Protein AF-A0A9E2URN2-F1 (afdb_monomer_lite)

Sequence (82 aa):
MSKSFKYRLRLTEKQKSLCNQIAGSCRYVWNRGLALKKQAWEERKERISQIQKQRQTRLIPTSSGYNLNQSALQKGWPGPTA

Radius of gyration: 18.33 Å; chains: 1; bounding box: 33×34×59 Å

Structure (mmCIF, N/CA/C/O backbone):
data_AF-A0A9E2URN2-F1
#
_entry.id   AF-A0A9E2URN2-F1
#
loop_
_atom_site.group_PDB
_atom_site.id
_atom_site.type_symbol
_atom_site.label_atom_id
_atom_site.label_alt_id
_atom_site.label_comp_id
_atom_site.label_asym_id
_atom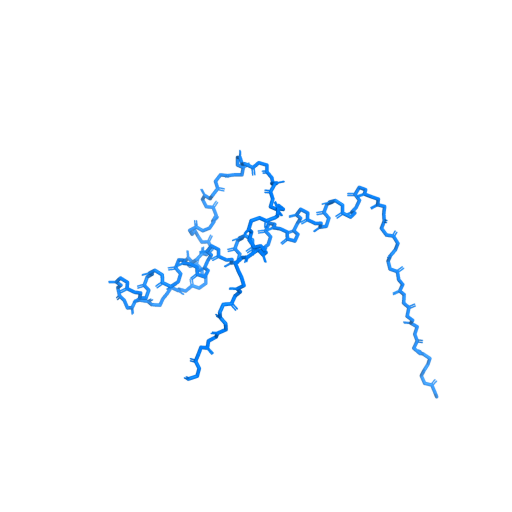_site.label_entity_id
_atom_site.label_seq_id
_atom_site.pdbx_PDB_ins_code
_atom_site.Cartn_x
_atom_site.Cartn_y
_atom_site.Cartn_z
_atom_site.occupancy
_atom_site.B_iso_or_equiv
_atom_site.auth_seq_id
_atom_site.auth_comp_id
_atom_site.auth_asym_id
_atom_site.auth_atom_id
_atom_site.pdbx_PDB_model_num
ATOM 1 N N . MET A 1 1 ? 11.579 -9.920 38.346 1.00 57.78 1 MET A N 1
ATOM 2 C CA . MET A 1 1 ? 10.490 -10.347 37.438 1.00 57.78 1 MET A CA 1
ATOM 3 C C . MET A 1 1 ? 10.001 -9.144 36.645 1.00 57.78 1 MET A C 1
ATOM 5 O O . MET A 1 1 ? 9.511 -8.203 37.258 1.00 57.78 1 MET A O 1
ATOM 9 N N . SER A 1 2 ? 10.157 -9.130 35.320 1.00 72.31 2 SER A N 1
ATOM 10 C CA . SER A 1 2 ? 9.605 -8.064 34.476 1.00 72.31 2 SER A CA 1
ATOM 11 C C . SER A 1 2 ? 8.119 -8.328 34.223 1.00 72.31 2 SER A C 1
ATOM 13 O O . SER A 1 2 ? 7.736 -9.363 33.683 1.00 72.31 2 SER A O 1
ATOM 15 N N . LYS A 1 3 ? 7.256 -7.401 34.647 1.00 79.25 3 LYS A N 1
ATOM 16 C CA . LYS A 1 3 ? 5.831 -7.442 34.301 1.00 79.25 3 LYS A CA 1
ATOM 17 C C . LYS A 1 3 ? 5.685 -6.976 32.852 1.00 79.25 3 LYS A C 1
ATOM 19 O O . LYS A 1 3 ? 6.061 -5.852 32.534 1.00 79.25 3 LYS A O 1
ATOM 24 N N . SER A 1 4 ? 5.164 -7.839 31.983 1.00 81.75 4 SER A N 1
ATOM 25 C CA . SER A 1 4 ? 4.780 -7.467 30.619 1.00 81.75 4 SER A CA 1
ATOM 26 C C . SER A 1 4 ? 3.294 -7.125 30.589 1.00 81.75 4 SER A C 1
ATOM 28 O O . SER A 1 4 ? 2.467 -7.893 31.083 1.00 81.75 4 SER A O 1
ATOM 30 N N . PHE A 1 5 ? 2.957 -5.970 30.019 1.00 85.56 5 PHE A N 1
ATOM 31 C CA . PHE A 1 5 ? 1.580 -5.519 29.849 1.00 85.56 5 PHE A CA 1
ATOM 32 C C . PHE A 1 5 ? 1.179 -5.633 28.379 1.00 85.56 5 PHE A C 1
ATOM 34 O O . PHE A 1 5 ? 1.881 -5.149 27.491 1.00 85.56 5 PHE A O 1
ATOM 41 N N . LYS A 1 6 ? 0.028 -6.265 28.118 1.00 87.06 6 LYS A N 1
ATOM 42 C CA . LYS A 1 6 ? -0.534 -6.407 26.771 1.00 87.06 6 LYS A CA 1
ATOM 43 C C . LYS A 1 6 ? -1.716 -5.462 26.600 1.00 87.06 6 LYS A C 1
ATOM 45 O O . LYS A 1 6 ? -2.770 -5.661 27.198 1.00 87.06 6 LYS A O 1
ATOM 50 N N . TYR A 1 7 ? -1.550 -4.464 25.741 1.00 88.62 7 TYR A N 1
ATOM 51 C CA . TYR A 1 7 ? -2.608 -3.518 25.401 1.00 88.62 7 TYR A CA 1
ATOM 52 C C . TYR A 1 7 ? -3.343 -3.955 24.133 1.00 88.62 7 TYR A C 1
ATOM 54 O O . TYR A 1 7 ? -2.746 -4.497 23.201 1.00 88.62 7 TYR A O 1
ATOM 62 N N . ARG A 1 8 ? -4.655 -3.702 24.090 1.00 90.19 8 ARG A N 1
ATOM 63 C CA . ARG A 1 8 ? -5.485 -3.906 22.899 1.00 90.19 8 ARG A CA 1
ATOM 64 C C . ARG A 1 8 ? -6.067 -2.574 22.458 1.00 90.19 8 ARG A C 1
ATOM 66 O O . ARG A 1 8 ? -6.797 -1.941 23.213 1.00 90.19 8 ARG A O 1
ATOM 73 N N . LEU A 1 9 ? -5.810 -2.201 21.209 1.00 88.38 9 LEU A N 1
ATOM 74 C CA . LEU A 1 9 ? -6.457 -1.049 20.595 1.00 88.38 9 LEU A CA 1
ATOM 75 C C . LEU A 1 9 ? -7.931 -1.377 20.324 1.00 88.38 9 LEU A C 1
ATOM 77 O O . LEU A 1 9 ? -8.255 -2.366 19.660 1.00 88.38 9 LEU A O 1
ATOM 81 N N . ARG A 1 10 ? -8.832 -0.557 20.866 1.00 93.88 10 ARG A N 1
ATOM 82 C CA . ARG A 1 10 ? -10.276 -0.625 20.620 1.00 93.88 10 ARG A CA 1
ATOM 83 C C . ARG A 1 10 ? -10.645 0.509 19.671 1.00 93.88 10 ARG A C 1
ATOM 85 O O . ARG A 1 10 ? -10.927 1.618 20.100 1.00 93.88 10 ARG A O 1
ATOM 92 N N . LEU A 1 11 ? -10.567 0.221 18.377 1.00 93.06 11 LEU A N 1
ATOM 93 C CA . LEU A 1 11 ? -10.889 1.188 17.331 1.00 93.06 11 LEU A CA 1
ATOM 94 C C . LEU A 1 11 ? -12.405 1.312 17.151 1.00 93.06 11 LEU A C 1
ATOM 96 O O . LEU A 1 11 ? -13.115 0.303 17.189 1.00 93.06 11 LEU A O 1
ATOM 100 N N . THR A 1 12 ? -12.878 2.528 16.883 1.00 96.81 12 THR A N 1
ATOM 101 C CA . THR A 1 12 ? -14.247 2.774 16.405 1.00 96.81 12 THR A CA 1
ATOM 102 C C . THR A 1 12 ? -14.412 2.285 14.964 1.00 96.81 12 THR A C 1
ATOM 104 O O . THR A 1 12 ? -13.429 2.129 14.237 1.00 96.81 12 THR A O 1
ATOM 107 N N . GLU A 1 13 ? -15.648 2.080 14.503 1.00 95.25 13 GLU A N 1
ATOM 108 C CA . GLU A 1 13 ? -15.900 1.649 13.116 1.00 95.25 13 GLU A CA 1
ATOM 109 C C . GLU A 1 13 ? -15.326 2.628 12.079 1.00 95.25 13 GLU A C 1
ATOM 111 O O . GLU A 1 13 ? -14.713 2.212 11.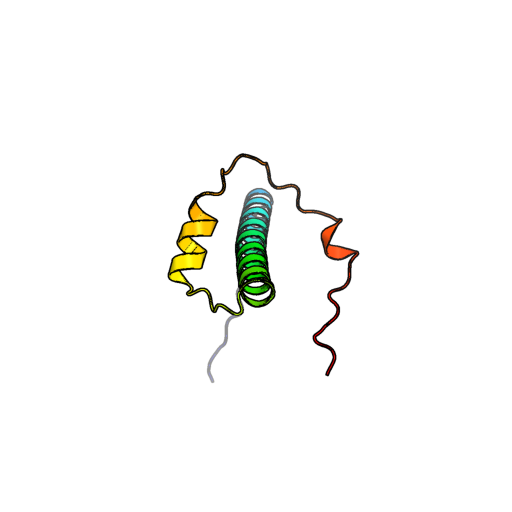094 1.00 95.25 13 GLU A O 1
ATOM 116 N N . LYS A 1 14 ? -15.406 3.939 12.344 1.00 94.81 14 LYS A N 1
ATOM 117 C CA . LYS A 1 14 ? -14.791 4.967 11.490 1.00 94.81 14 LYS A CA 1
ATOM 118 C C . LYS A 1 14 ? -13.268 4.813 11.415 1.00 94.81 14 LYS A C 1
ATOM 120 O O . LYS A 1 14 ? -12.695 4.905 10.332 1.00 94.81 14 LYS A O 1
ATOM 125 N N . GLN A 1 15 ? -12.612 4.553 12.546 1.00 94.25 15 GLN A N 1
ATOM 126 C CA . GLN A 1 15 ? -11.164 4.335 12.591 1.00 94.25 15 GLN A CA 1
ATOM 127 C C . GLN A 1 15 ? -10.762 3.043 11.875 1.00 94.25 15 GLN A C 1
ATOM 129 O O . GLN A 1 15 ? -9.790 3.051 11.126 1.00 94.25 15 GLN A O 1
ATOM 134 N N . LYS A 1 16 ? -11.525 1.955 12.036 1.00 94.94 16 LYS A N 1
ATOM 135 C CA . LYS A 1 16 ? -11.287 0.703 11.298 1.00 94.94 16 LYS A CA 1
ATOM 136 C C . LYS A 1 16 ? -11.384 0.918 9.790 1.00 94.94 16 LYS A C 1
ATOM 138 O O . LYS A 1 16 ? -10.505 0.470 9.060 1.00 94.94 16 LYS A O 1
ATOM 143 N N . SER A 1 17 ? -12.410 1.638 9.334 1.00 93.00 17 SER A N 1
ATOM 144 C CA . SER A 1 17 ? -12.571 1.991 7.920 1.00 93.00 17 SER A CA 1
ATOM 145 C C . SER A 1 17 ? -11.366 2.778 7.397 1.00 93.00 17 SER A C 1
ATOM 147 O O . SER A 1 17 ? -10.792 2.411 6.373 1.00 93.00 17 SER A O 1
ATOM 149 N N . LEU A 1 18 ? -10.902 3.782 8.149 1.00 93.12 18 LEU A N 1
ATOM 150 C CA . LEU A 1 18 ? -9.713 4.555 7.787 1.00 93.12 18 LEU A CA 1
ATOM 151 C C . LEU A 1 18 ? -8.448 3.681 7.733 1.00 93.12 18 LEU A C 1
ATOM 153 O O . LEU A 1 18 ? -7.696 3.752 6.764 1.00 93.12 18 LEU A O 1
ATOM 157 N N . CYS A 1 19 ? -8.226 2.818 8.729 1.00 91.31 19 CYS A N 1
ATOM 158 C CA . CYS A 1 19 ? -7.097 1.885 8.733 1.00 91.31 19 CYS A CA 1
ATOM 159 C C . CYS A 1 19 ? -7.128 0.945 7.521 1.00 91.31 19 CYS A C 1
ATOM 161 O O . CYS A 1 19 ? -6.091 0.721 6.898 1.00 91.31 19 CYS A O 1
ATOM 163 N N . ASN A 1 20 ? -8.304 0.430 7.160 1.00 90.19 20 ASN A N 1
ATOM 164 C CA . ASN A 1 20 ? -8.470 -0.450 6.005 1.00 90.19 20 ASN A CA 1
ATOM 165 C C . ASN A 1 20 ? -8.191 0.278 4.688 1.00 90.19 20 ASN A C 1
ATOM 167 O O . ASN A 1 20 ? -7.513 -0.274 3.822 1.00 90.19 20 ASN A O 1
ATOM 171 N N . GLN A 1 21 ? -8.661 1.521 4.550 1.00 88.12 21 GLN A N 1
ATOM 172 C CA . GLN A 1 21 ? -8.354 2.355 3.388 1.00 88.12 21 GLN A CA 1
ATOM 173 C C . GLN A 1 21 ? -6.847 2.573 3.269 1.00 88.12 21 GLN A C 1
ATOM 175 O O . GLN A 1 21 ? -6.276 2.247 2.234 1.00 88.12 21 GLN A O 1
ATOM 180 N N . ILE A 1 22 ? -6.187 3.008 4.349 1.00 90.62 22 ILE A N 1
ATOM 181 C CA . ILE A 1 22 ? -4.734 3.231 4.372 1.00 90.62 22 ILE A CA 1
ATOM 182 C C . ILE A 1 22 ? -3.975 1.946 4.018 1.00 90.62 22 ILE A C 1
ATOM 184 O O . ILE A 1 22 ? -3.082 1.969 3.171 1.00 90.62 22 ILE A O 1
ATOM 188 N N . ALA A 1 23 ? -4.338 0.811 4.620 1.00 89.88 23 ALA A N 1
ATOM 189 C CA . ALA A 1 23 ? -3.710 -0.474 4.326 1.00 89.88 23 ALA A CA 1
ATOM 190 C C . ALA A 1 23 ? -3.884 -0.871 2.848 1.00 89.88 23 ALA A C 1
ATOM 192 O O . ALA A 1 23 ? -2.928 -1.324 2.210 1.00 89.88 23 ALA A O 1
ATOM 193 N N . GLY A 1 24 ? -5.076 -0.648 2.286 1.00 87.06 24 GLY A N 1
ATOM 194 C CA . GLY A 1 24 ? -5.365 -0.839 0.866 1.00 87.06 24 GLY A CA 1
ATOM 195 C C . GLY A 1 24 ? -4.501 0.049 -0.031 1.00 87.06 24 GLY A C 1
ATOM 196 O O . GLY A 1 24 ? -3.885 -0.449 -0.976 1.00 87.06 24 GLY A O 1
ATOM 197 N N . SER A 1 25 ? -4.379 1.335 0.300 1.00 84.94 25 SER A N 1
ATOM 198 C CA . SER A 1 25 ? -3.526 2.297 -0.407 1.00 84.94 25 SER A CA 1
ATOM 199 C C . SER A 1 25 ? -2.064 1.868 -0.415 1.00 84.94 25 SER A C 1
ATOM 201 O O . SER A 1 25 ? -1.437 1.818 -1.475 1.00 84.94 25 SER A O 1
ATOM 203 N N . CYS A 1 26 ? -1.529 1.497 0.750 1.00 86.44 26 CYS A N 1
ATOM 204 C CA . CYS A 1 26 ? -0.154 1.026 0.887 1.00 86.44 26 CYS A CA 1
ATOM 205 C C . CYS A 1 26 ? 0.092 -0.232 0.044 1.00 86.44 26 CYS A C 1
ATOM 207 O O . CYS A 1 26 ? 1.081 -0.303 -0.690 1.00 86.44 26 CYS A O 1
ATOM 209 N N . ARG A 1 27 ? -0.829 -1.205 0.095 1.00 86.94 27 ARG A N 1
ATOM 210 C CA . ARG A 1 27 ? -0.736 -2.442 -0.695 1.00 86.94 27 ARG A CA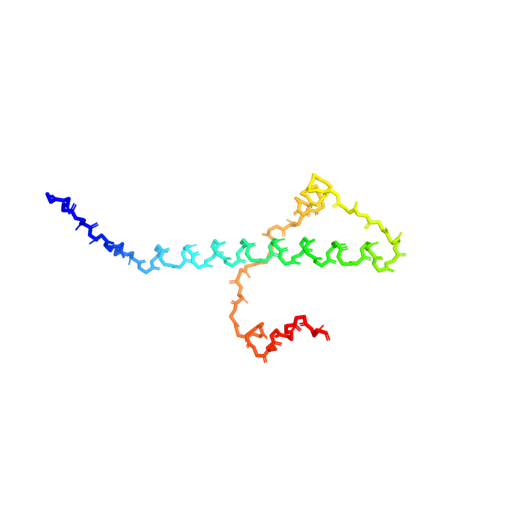 1
ATOM 211 C C . ARG A 1 27 ? -0.754 -2.159 -2.195 1.00 86.94 27 ARG A C 1
ATOM 213 O O . ARG A 1 27 ? 0.038 -2.743 -2.933 1.00 86.94 27 ARG A O 1
ATOM 220 N N . TYR A 1 28 ? -1.623 -1.256 -2.643 1.00 85.00 28 TYR A N 1
ATOM 221 C CA . TYR A 1 28 ? -1.710 -0.856 -4.044 1.00 85.00 28 TYR A CA 1
ATOM 222 C C . TYR A 1 28 ? -0.398 -0.235 -4.544 1.00 85.00 28 TYR A C 1
ATOM 224 O O . TYR A 1 28 ? 0.172 -0.704 -5.531 1.00 85.00 28 TYR A O 1
ATOM 232 N N . VAL A 1 29 ? 0.122 0.764 -3.823 1.00 84.75 29 VAL A N 1
ATOM 233 C CA . VAL A 1 29 ? 1.391 1.444 -4.142 1.00 84.75 29 VAL A CA 1
ATOM 234 C C . VAL A 1 29 ? 2.549 0.447 -4.201 1.00 84.75 29 VAL A C 1
ATOM 236 O O . VAL A 1 29 ? 3.358 0.468 -5.134 1.00 84.75 29 VAL A O 1
ATOM 239 N N . TRP A 1 30 ? 2.612 -0.469 -3.232 1.00 84.44 30 TRP A N 1
ATOM 240 C CA . TRP A 1 30 ? 3.637 -1.504 -3.189 1.00 84.44 30 TRP A CA 1
ATOM 241 C C . TRP A 1 30 ? 3.583 -2.422 -4.414 1.00 84.44 30 TRP A C 1
ATOM 243 O O . TRP A 1 30 ? 4.587 -2.563 -5.121 1.00 84.44 30 TRP A O 1
ATOM 253 N N . ASN A 1 31 ? 2.406 -2.989 -4.694 1.00 88.50 31 ASN A N 1
ATOM 254 C CA . ASN A 1 31 ? 2.192 -3.903 -5.812 1.00 88.50 31 ASN A CA 1
ATOM 255 C C . ASN A 1 31 ? 2.474 -3.232 -7.155 1.00 88.50 31 ASN A C 1
ATOM 257 O O . ASN A 1 31 ? 3.113 -3.834 -8.017 1.00 88.50 31 ASN A O 1
ATOM 261 N N . ARG A 1 32 ? 2.066 -1.971 -7.328 1.00 85.00 32 ARG A N 1
ATOM 262 C CA . ARG A 1 32 ? 2.343 -1.225 -8.557 1.00 85.00 32 ARG A CA 1
ATOM 263 C C . ARG A 1 32 ? 3.841 -1.053 -8.775 1.00 85.00 32 ARG A C 1
ATOM 265 O O . ARG A 1 32 ? 4.341 -1.306 -9.866 1.00 85.00 32 ARG A O 1
ATOM 272 N N . GLY A 1 33 ? 4.571 -0.696 -7.725 1.00 86.00 33 GLY A N 1
ATOM 273 C CA . GLY A 1 33 ? 6.020 -0.587 -7.799 1.00 86.00 33 GLY A CA 1
ATOM 274 C C . GLY A 1 33 ? 6.733 -1.916 -8.067 1.00 86.00 33 GLY A C 1
ATOM 275 O O . GLY A 1 33 ? 7.777 -1.918 -8.714 1.00 86.00 33 GLY A O 1
ATOM 276 N N . LEU A 1 34 ? 6.200 -3.040 -7.577 1.00 88.75 34 LEU A N 1
ATOM 277 C CA . LEU A 1 34 ? 6.710 -4.368 -7.934 1.00 88.75 34 LEU A CA 1
ATOM 278 C C . LEU A 1 34 ? 6.449 -4.697 -9.407 1.00 88.75 34 LEU A C 1
ATOM 280 O O . LEU A 1 34 ? 7.356 -5.181 -10.079 1.00 88.75 34 LEU A O 1
ATOM 284 N N . ALA A 1 35 ? 5.253 -4.391 -9.914 1.00 88.88 35 ALA A N 1
ATOM 285 C CA . ALA A 1 35 ? 4.907 -4.597 -11.317 1.00 88.88 35 ALA A CA 1
ATOM 286 C C . ALA A 1 35 ? 5.830 -3.798 -12.251 1.00 88.88 35 ALA A C 1
ATOM 288 O O . ALA A 1 35 ? 6.375 -4.366 -13.188 1.00 88.88 35 ALA A O 1
ATOM 289 N N . LEU A 1 36 ? 6.094 -2.523 -11.938 1.00 87.00 36 LEU A N 1
ATOM 290 C CA . LEU A 1 36 ? 7.033 -1.685 -12.697 1.00 87.00 36 LEU A CA 1
ATOM 291 C C . LEU A 1 36 ? 8.449 -2.271 -12.720 1.00 87.00 36 LEU A C 1
ATOM 293 O O . LEU A 1 36 ? 9.100 -2.300 -13.760 1.00 87.00 36 LEU A O 1
ATOM 297 N N . LYS A 1 37 ? 8.926 -2.775 -11.575 1.00 86.12 37 LYS A N 1
ATOM 298 C CA . LYS A 1 37 ? 10.242 -3.420 -11.490 1.00 86.12 37 LYS A CA 1
ATOM 299 C C . LYS A 1 37 ? 10.302 -4.688 -12.340 1.00 86.12 37 LYS A C 1
ATOM 301 O O . LYS A 1 37 ? 11.302 -4.912 -13.015 1.00 86.12 37 LYS A O 1
ATOM 306 N N . LYS A 1 38 ? 9.252 -5.510 -12.286 1.00 90.75 38 LYS A N 1
ATOM 307 C CA . LYS A 1 38 ? 9.148 -6.724 -13.097 1.00 90.75 38 LYS A CA 1
ATOM 308 C C . LYS A 1 38 ? 9.180 -6.373 -14.586 1.00 90.75 38 LYS A C 1
ATOM 310 O O . LYS A 1 38 ? 10.015 -6.908 -15.303 1.00 90.75 38 LYS A O 1
ATOM 315 N N . GLN A 1 39 ? 8.362 -5.410 -15.001 1.00 89.44 39 GLN A N 1
ATOM 316 C CA . GLN A 1 39 ? 8.269 -4.961 -16.387 1.00 89.44 39 GLN A CA 1
ATOM 317 C C . GLN A 1 39 ? 9.613 -4.451 -16.932 1.00 89.44 39 GLN A C 1
ATOM 319 O O . GLN A 1 39 ? 10.061 -4.910 -17.976 1.00 89.44 39 GLN A O 1
ATOM 324 N N . ALA A 1 40 ? 10.313 -3.568 -16.212 1.00 88.94 40 ALA A N 1
ATOM 325 C CA . ALA A 1 40 ? 11.609 -3.063 -16.680 1.00 88.94 40 ALA A CA 1
ATOM 326 C C . ALA A 1 40 ? 12.693 -4.145 -16.761 1.00 88.94 40 ALA A C 1
ATOM 328 O O . ALA A 1 40 ? 13.566 -4.090 -17.629 1.00 88.94 40 ALA A O 1
ATOM 329 N N . TRP A 1 41 ? 12.635 -5.148 -15.884 1.00 89.69 41 TRP A N 1
ATOM 330 C CA . TRP A 1 41 ? 13.539 -6.286 -15.976 1.00 89.69 41 TRP A CA 1
ATOM 331 C C . TRP A 1 41 ? 13.217 -7.185 -17.175 1.00 89.69 41 TRP A C 1
ATOM 333 O O . TRP A 1 41 ? 14.129 -7.655 -17.850 1.00 89.69 41 TRP A O 1
ATOM 343 N N . GLU A 1 42 ? 11.938 -7.431 -17.448 1.00 93.06 42 GLU A N 1
ATOM 344 C CA . GLU A 1 42 ? 11.502 -8.264 -18.573 1.00 93.06 42 GLU A CA 1
ATOM 345 C C . GLU A 1 42 ? 11.792 -7.601 -19.923 1.00 93.06 42 GLU A C 1
ATOM 347 O O . GLU A 1 42 ? 12.332 -8.258 -20.808 1.00 93.06 42 GLU A O 1
ATOM 352 N N . GLU A 1 43 ? 11.520 -6.303 -20.058 1.00 92.75 43 GLU A N 1
ATOM 353 C CA . GLU A 1 43 ? 11.684 -5.571 -21.319 1.00 92.75 43 GLU A CA 1
ATOM 354 C C . GLU A 1 43 ? 13.130 -5.137 -21.586 1.00 92.75 43 GLU A C 1
ATOM 356 O O . GLU A 1 43 ? 13.586 -5.175 -22.725 1.00 92.75 43 GLU A O 1
ATOM 361 N N . ARG A 1 44 ? 13.850 -4.681 -20.553 1.00 89.75 44 ARG A N 1
ATOM 362 C CA . ARG A 1 44 ? 15.130 -3.965 -20.719 1.00 89.75 44 ARG A CA 1
ATOM 363 C C . ARG A 1 44 ? 16.283 -4.573 -19.929 1.00 89.75 44 ARG A C 1
ATOM 365 O O . ARG A 1 44 ? 17.407 -4.098 -20.036 1.00 89.75 44 ARG A O 1
ATOM 372 N N . LYS A 1 45 ? 16.020 -5.597 -19.104 1.00 91.12 45 LYS A N 1
ATOM 373 C CA . LYS A 1 45 ? 16.973 -6.142 -1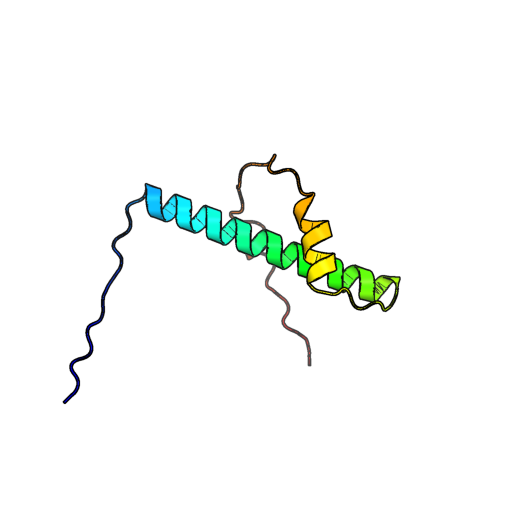8.112 1.00 91.12 45 LYS A CA 1
ATOM 374 C C . LYS A 1 45 ? 17.536 -5.065 -17.176 1.00 91.12 45 LYS A C 1
ATOM 376 O O . LYS A 1 45 ? 18.628 -5.199 -16.629 1.00 91.12 45 LYS A O 1
ATOM 381 N N . GLU A 1 46 ? 16.758 -4.012 -16.939 1.00 87.00 46 GLU A N 1
ATOM 382 C CA . GLU A 1 46 ? 17.165 -2.883 -16.109 1.00 87.00 46 GLU A CA 1
ATOM 383 C C . GLU A 1 46 ? 16.716 -3.057 -14.657 1.00 87.00 46 GLU A C 1
ATOM 385 O O . GLU A 1 46 ? 15.637 -3.573 -14.350 1.00 87.00 46 GLU A O 1
ATOM 390 N N . ARG A 1 47 ? 17.545 -2.571 -13.729 1.00 80.81 47 ARG A N 1
ATOM 391 C CA . ARG A 1 47 ? 17.184 -2.470 -12.312 1.00 80.81 47 ARG A CA 1
ATOM 392 C C . ARG A 1 47 ? 16.708 -1.053 -12.012 1.00 80.81 47 ARG A C 1
ATOM 394 O O . ARG A 1 47 ? 17.504 -0.122 -11.988 1.00 80.81 47 ARG A O 1
ATOM 401 N N . ILE A 1 48 ? 15.420 -0.902 -11.710 1.00 81.38 48 ILE A N 1
ATOM 402 C CA . ILE A 1 48 ? 14.866 0.380 -11.256 1.00 81.38 48 ILE A CA 1
ATOM 403 C C . ILE A 1 48 ? 15.263 0.627 -9.793 1.00 81.38 48 ILE A C 1
ATOM 405 O O . ILE A 1 48 ? 15.020 -0.212 -8.919 1.00 81.38 48 ILE A O 1
ATOM 409 N N . SER A 1 49 ? 15.830 1.803 -9.513 1.00 76.62 49 SER A N 1
ATOM 410 C CA . SER A 1 49 ? 16.113 2.256 -8.145 1.00 76.62 49 SER A CA 1
ATOM 411 C C . SER A 1 49 ? 14.836 2.690 -7.408 1.00 76.62 49 SER A C 1
ATOM 413 O O . SER A 1 49 ? 13.846 3.109 -8.010 1.00 76.62 49 SER A O 1
ATOM 415 N N . GLN A 1 50 ? 14.844 2.653 -6.072 1.00 70.75 50 GLN A N 1
ATOM 416 C CA . GLN A 1 50 ? 13.671 3.047 -5.274 1.00 70.75 50 GLN A CA 1
ATOM 417 C C . GLN A 1 50 ? 13.239 4.503 -5.523 1.00 70.75 50 GLN A C 1
ATOM 419 O O . GLN A 1 50 ? 12.046 4.801 -5.517 1.00 70.75 50 GLN A O 1
ATOM 424 N N . ILE A 1 51 ? 14.189 5.397 -5.807 1.00 67.81 51 ILE A N 1
ATOM 425 C CA . ILE A 1 51 ? 13.924 6.814 -6.095 1.00 67.81 51 ILE A CA 1
ATOM 426 C C . ILE A 1 51 ? 13.174 6.964 -7.427 1.00 67.81 51 ILE A C 1
ATOM 428 O O . ILE A 1 51 ? 12.195 7.706 -7.512 1.00 67.81 51 ILE A O 1
ATOM 432 N N . GLN A 1 52 ? 13.575 6.217 -8.461 1.00 67.69 52 GLN A N 1
ATOM 433 C CA . GLN A 1 52 ? 12.880 6.202 -9.754 1.00 67.69 52 GLN A CA 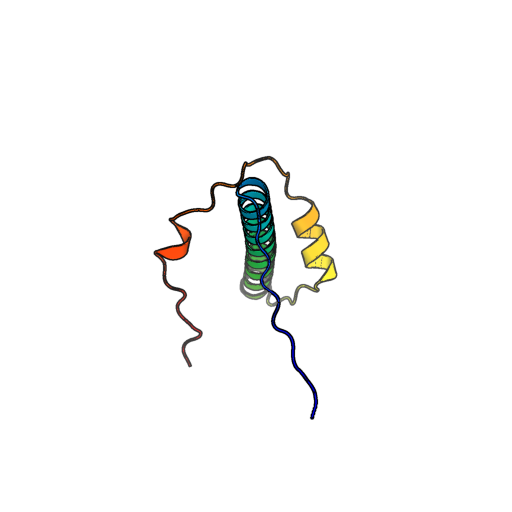1
ATOM 434 C C . GLN A 1 52 ? 11.462 5.629 -9.624 1.00 67.69 52 GLN A C 1
ATOM 436 O O . GLN A 1 52 ? 10.510 6.213 -10.144 1.00 67.69 52 GLN A O 1
ATOM 441 N N . LYS A 1 53 ? 11.300 4.551 -8.847 1.00 65.88 53 LYS A N 1
ATOM 442 C CA . LYS A 1 53 ? 9.989 3.965 -8.528 1.00 65.88 53 LYS A CA 1
ATOM 443 C C . LYS A 1 53 ? 9.065 4.978 -7.844 1.00 65.88 53 LYS A C 1
ATOM 445 O O . LYS A 1 53 ? 7.900 5.103 -8.221 1.00 65.88 53 LYS A O 1
ATOM 450 N N . GLN A 1 54 ? 9.569 5.733 -6.868 1.00 69.31 54 GLN A N 1
ATOM 451 C CA . GLN A 1 54 ? 8.780 6.753 -6.170 1.00 69.31 54 GLN A CA 1
ATOM 452 C C . GLN A 1 54 ? 8.337 7.888 -7.101 1.00 69.31 54 GLN A C 1
ATOM 454 O O . GLN A 1 54 ? 7.194 8.327 -7.004 1.00 69.31 54 GLN A O 1
ATOM 459 N N . ARG A 1 55 ? 9.195 8.331 -8.032 1.00 70.50 55 ARG A N 1
ATOM 460 C CA . ARG A 1 55 ? 8.840 9.358 -9.029 1.00 70.50 55 ARG A CA 1
ATOM 461 C C . ARG A 1 55 ? 7.705 8.899 -9.947 1.00 70.50 55 ARG A C 1
ATOM 463 O O . ARG A 1 55 ? 6.760 9.650 -10.148 1.00 70.50 55 ARG A O 1
ATOM 470 N N . GLN A 1 56 ? 7.753 7.654 -10.423 1.00 68.56 56 GLN A N 1
ATOM 471 C CA . GLN A 1 56 ? 6.702 7.081 -11.277 1.00 68.56 56 GLN A CA 1
ATOM 472 C C . GLN A 1 56 ? 5.384 6.857 -10.525 1.00 68.56 56 GLN A C 1
ATOM 474 O O . GLN A 1 56 ? 4.309 7.041 -11.085 1.00 68.56 56 GLN A O 1
ATOM 479 N N . THR A 1 57 ? 5.452 6.500 -9.240 1.00 65.06 57 THR A N 1
ATOM 480 C CA . THR A 1 57 ? 4.250 6.243 -8.428 1.00 65.06 57 THR A CA 1
ATOM 481 C C . THR A 1 57 ? 3.589 7.539 -7.930 1.00 65.06 57 THR A C 1
ATOM 483 O O . THR A 1 57 ? 2.402 7.536 -7.620 1.00 65.06 57 THR A O 1
ATOM 486 N N . ARG A 1 58 ? 4.326 8.662 -7.889 1.00 64.12 58 ARG A N 1
ATOM 487 C CA . ARG A 1 58 ? 3.831 9.987 -7.463 1.00 64.12 58 ARG A CA 1
ATOM 488 C C . ARG A 1 58 ? 2.873 10.634 -8.474 1.00 64.12 58 ARG A C 1
ATOM 490 O O . ARG A 1 58 ? 2.113 11.514 -8.098 1.00 64.12 58 ARG A O 1
ATOM 497 N N . LEU A 1 59 ? 2.897 10.195 -9.733 1.00 60.97 59 LEU A N 1
ATOM 498 C CA . LEU A 1 59 ? 2.065 10.744 -10.811 1.00 60.97 59 LEU A CA 1
ATOM 499 C C . LEU A 1 59 ? 0.673 10.099 -10.907 1.00 60.97 59 LEU A C 1
ATOM 501 O O . LEU A 1 59 ? -0.077 10.418 -11.822 1.00 60.97 59 LEU A O 1
ATOM 505 N N . ILE A 1 60 ? 0.324 9.174 -10.008 1.00 60.91 60 ILE A N 1
ATOM 506 C CA . ILE A 1 60 ? -0.968 8.484 -10.052 1.00 60.91 60 ILE A CA 1
ATOM 507 C C . ILE A 1 60 ? -2.047 9.442 -9.520 1.00 60.91 60 ILE A C 1
ATOM 509 O O . ILE A 1 60 ? -2.009 9.766 -8.330 1.00 60.91 60 ILE A O 1
ATOM 513 N N . PRO A 1 61 ? -3.010 9.894 -10.351 1.00 54.03 61 PRO A N 1
ATOM 514 C CA . PRO A 1 61 ? -4.101 10.725 -9.869 1.00 54.03 61 PRO A CA 1
ATOM 515 C C . PRO A 1 61 ? -4.931 9.927 -8.860 1.00 54.03 61 PRO A C 1
ATOM 517 O O . PRO A 1 61 ? -5.338 8.792 -9.109 1.00 54.03 61 PRO A O 1
ATOM 520 N N . THR A 1 62 ? -5.183 10.532 -7.704 1.00 54.84 62 THR A N 1
ATOM 521 C CA . THR A 1 62 ? -6.026 10.025 -6.612 1.00 54.84 62 THR A CA 1
ATOM 522 C C . THR A 1 62 ? -7.516 10.051 -6.985 1.00 54.84 62 THR A C 1
ATOM 524 O O . THR A 1 62 ? -8.337 10.530 -6.211 1.00 54.84 62 THR A O 1
ATOM 527 N N . SER A 1 63 ? -7.888 9.615 -8.193 1.00 48.84 63 SER A N 1
ATOM 528 C CA . SER A 1 63 ? -9.235 9.814 -8.749 1.00 48.84 63 SER A CA 1
ATOM 529 C C . SER A 1 63 ? -10.173 8.608 -8.666 1.00 48.84 63 SER A C 1
ATOM 531 O O . SER A 1 63 ? -11.312 8.723 -9.100 1.00 48.84 63 SER A O 1
ATOM 533 N N . SER A 1 64 ? -9.783 7.472 -8.084 1.00 45.78 64 SER A N 1
ATOM 534 C CA . SER A 1 64 ? -10.710 6.341 -7.940 1.00 45.78 64 SER A CA 1
ATOM 535 C C . SER A 1 64 ? -10.808 5.885 -6.496 1.00 45.78 64 SER A C 1
ATOM 537 O O . SER A 1 64 ? -9.858 5.339 -5.935 1.00 45.78 64 SER A O 1
ATOM 539 N N . GLY A 1 65 ? -11.990 6.106 -5.919 1.00 43.53 65 GLY A N 1
ATOM 540 C CA . GLY A 1 65 ? -12.391 5.618 -4.610 1.00 43.53 65 GLY A CA 1
ATOM 541 C C . GLY A 1 65 ? -12.045 4.142 -4.427 1.00 43.53 65 GLY A C 1
ATOM 542 O O . GLY A 1 65 ? -12.273 3.298 -5.295 1.00 43.53 65 GLY A O 1
ATOM 543 N N . TYR A 1 66 ? -11.450 3.855 -3.278 1.00 45.62 66 TYR A N 1
ATOM 544 C CA . TYR A 1 66 ? -11.039 2.527 -2.865 1.00 45.62 66 TYR A CA 1
ATOM 545 C C . TYR A 1 66 ? -12.252 1.606 -2.727 1.00 45.62 66 TYR A C 1
ATOM 547 O O . TYR A 1 66 ? -12.965 1.654 -1.730 1.00 45.62 66 TYR A O 1
ATOM 555 N N . ASN A 1 67 ? -12.434 0.710 -3.696 1.00 44.56 67 ASN A N 1
ATOM 556 C CA . ASN A 1 67 ? -13.220 -0.505 -3.521 1.00 44.56 67 ASN A CA 1
ATOM 557 C C . ASN A 1 67 ? -12.355 -1.715 -3.902 1.00 44.56 67 ASN A C 1
ATOM 559 O O . ASN A 1 67 ? -12.511 -2.342 -4.944 1.00 44.56 67 ASN A O 1
ATOM 563 N N . LEU A 1 68 ? -11.354 -1.991 -3.062 1.00 46.12 68 LEU A N 1
ATOM 564 C CA . LEU A 1 68 ? -10.549 -3.210 -3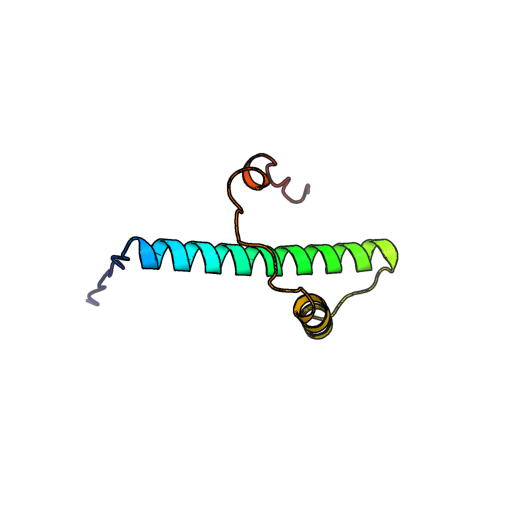.122 1.00 46.12 68 LEU A CA 1
ATOM 565 C C . LEU A 1 68 ? -11.120 -4.217 -2.131 1.00 46.12 68 LEU A C 1
ATOM 567 O O . LEU A 1 68 ? -10.506 -4.511 -1.111 1.00 46.12 68 LEU A O 1
ATOM 571 N N . ASN A 1 69 ? -12.299 -4.748 -2.430 1.00 45.03 69 ASN A N 1
ATOM 572 C CA . ASN A 1 69 ? -12.750 -5.978 -1.807 1.00 45.03 69 ASN A CA 1
ATOM 573 C C . ASN A 1 69 ? -13.175 -6.961 -2.900 1.00 45.03 69 ASN A C 1
ATOM 575 O O . ASN A 1 69 ? -13.960 -6.633 -3.781 1.00 45.03 69 ASN A O 1
ATOM 579 N N . GLN A 1 70 ? -12.639 -8.177 -2.771 1.00 43.88 70 GLN A N 1
ATOM 580 C CA . GLN A 1 70 ? -13.057 -9.455 -3.364 1.00 43.88 70 GLN A CA 1
ATOM 581 C C . GLN A 1 70 ? -12.265 -10.020 -4.562 1.00 43.88 70 GLN A C 1
ATOM 583 O O . GLN A 1 70 ? -11.895 -11.190 -4.489 1.00 43.88 70 GLN A O 1
ATOM 588 N N . SER A 1 71 ? -11.879 -9.273 -5.603 1.00 40.22 71 SER A N 1
ATOM 589 C CA . SER A 1 71 ? -11.268 -9.934 -6.787 1.00 40.22 71 SER A CA 1
ATOM 590 C C . SER A 1 71 ? -9.800 -10.370 -6.615 1.00 40.22 71 SER A C 1
ATOM 592 O O . SER A 1 71 ? -9.379 -11.381 -7.176 1.00 40.22 71 SER A O 1
ATOM 594 N N . ALA A 1 72 ? -9.010 -9.660 -5.800 1.00 43.41 72 ALA A N 1
ATOM 595 C CA . ALA A 1 72 ? -7.584 -9.958 -5.601 1.00 43.41 72 ALA A CA 1
ATOM 596 C C . ALA A 1 72 ? -7.302 -11.074 -4.571 1.00 43.41 72 ALA A C 1
ATOM 598 O O . ALA A 1 72 ? -6.151 -11.469 -4.406 1.00 43.41 72 ALA A O 1
ATOM 599 N N . LEU A 1 73 ? -8.331 -11.566 -3.871 1.00 42.16 73 LEU A N 1
ATOM 600 C CA . LEU A 1 73 ? -8.223 -12.676 -2.913 1.00 42.16 73 LEU A CA 1
ATOM 601 C C . LEU A 1 73 ? -8.567 -14.040 -3.536 1.00 42.16 73 LEU A C 1
ATOM 603 O O . LEU A 1 73 ? -8.169 -15.056 -2.981 1.00 42.16 73 LEU A O 1
ATOM 607 N N . GLN A 1 74 ? -9.251 -14.081 -4.688 1.00 39.56 74 GLN A N 1
ATOM 608 C CA . GLN A 1 74 ? -9.603 -15.339 -5.367 1.00 39.56 74 GLN A CA 1
ATOM 609 C C . GLN A 1 74 ? -8.471 -15.918 -6.223 1.00 39.56 74 GLN A C 1
ATOM 611 O O . GLN A 1 74 ? -8.424 -17.124 -6.447 1.00 39.56 74 GLN A O 1
ATOM 616 N N . LYS A 1 75 ? -7.530 -15.091 -6.686 1.00 40.34 75 LYS A N 1
ATOM 617 C CA . LYS A 1 75 ? -6.347 -15.579 -7.403 1.00 40.34 75 LYS A CA 1
ATOM 618 C C . LYS A 1 75 ? -5.219 -15.767 -6.399 1.00 40.34 75 LYS A C 1
ATOM 620 O O . LYS A 1 75 ? -4.479 -14.828 -6.111 1.00 40.34 75 LYS A O 1
ATOM 625 N N . GLY A 1 76 ? -5.154 -16.970 -5.827 1.00 35.59 76 GLY A N 1
ATOM 626 C CA . GLY A 1 76 ? -4.071 -17.400 -4.948 1.00 35.59 76 GLY A CA 1
ATOM 627 C C . GLY A 1 76 ? -2.715 -17.010 -5.531 1.00 35.59 76 GLY A C 1
ATOM 628 O O . GLY A 1 76 ? -2.460 -17.205 -6.716 1.00 35.59 76 GLY A O 1
ATOM 629 N N . TRP A 1 77 ? -1.875 -16.399 -4.699 1.00 38.53 77 TRP A N 1
ATOM 630 C CA . TRP A 1 77 ? -0.495 -16.082 -5.038 1.00 38.53 77 TRP A CA 1
ATOM 631 C C . TRP A 1 77 ? 0.242 -17.397 -5.329 1.00 38.53 77 TRP A C 1
ATOM 633 O O . TRP A 1 77 ? 0.414 -18.180 -4.390 1.00 38.53 77 TRP A O 1
ATOM 643 N N . PRO A 1 78 ? 0.675 -17.680 -6.573 1.00 39.00 78 PRO A N 1
ATOM 644 C CA . PRO A 1 78 ? 1.578 -18.791 -6.789 1.00 39.00 78 PRO A CA 1
ATOM 645 C C . PRO A 1 78 ? 2.907 -18.336 -6.186 1.00 39.00 78 PRO A C 1
ATOM 647 O O . PRO A 1 78 ? 3.519 -17.371 -6.649 1.00 39.00 78 PRO A O 1
ATOM 650 N N . GLY A 1 79 ? 3.298 -18.949 -5.069 1.00 43.88 79 GLY A N 1
ATOM 651 C CA . GLY A 1 79 ? 4.615 -18.725 -4.478 1.00 43.88 79 GLY A CA 1
ATOM 652 C C . GLY A 1 79 ? 5.723 -18.944 -5.517 1.00 43.88 79 GLY A C 1
ATOM 653 O O . GLY A 1 79 ? 5.475 -19.560 -6.556 1.00 43.88 79 GLY A O 1
ATOM 654 N N . PRO A 1 80 ? 6.942 -18.435 -5.274 1.00 42.62 80 PRO A N 1
ATOM 655 C CA . PRO A 1 80 ? 8.051 -18.698 -6.177 1.00 42.62 80 PRO A CA 1
ATOM 656 C C . PRO A 1 80 ? 8.273 -20.214 -6.226 1.00 42.62 80 PRO A C 1
ATOM 658 O O . PRO A 1 80 ? 8.554 -20.832 -5.202 1.00 42.62 80 PRO A O 1
ATOM 661 N N . THR A 1 81 ? 8.056 -20.811 -7.396 1.00 44.34 81 THR A N 1
ATOM 662 C CA . THR A 1 81 ? 8.362 -22.219 -7.648 1.00 44.34 81 THR A CA 1
ATOM 663 C C . THR A 1 81 ? 9.879 -22.369 -7.570 1.00 44.34 81 THR A C 1
ATOM 665 O O . THR A 1 81 ? 10.594 -21.581 -8.194 1.00 44.34 81 THR A O 1
ATOM 668 N N . ALA A 1 82 ? 10.327 -23.287 -6.712 1.00 35.66 82 ALA A N 1
ATOM 669 C CA . ALA A 1 82 ? 11.733 -23.624 -6.505 1.00 35.66 82 ALA A CA 1
ATOM 670 C C . ALA A 1 82 ? 12.359 -24.234 -7.764 1.00 35.66 82 ALA A C 1
ATOM 672 O O . ALA A 1 82 ? 11.613 -24.906 -8.514 1.00 35.66 82 ALA A O 1
#

pLDDT: mean 72.93, std 19.95, range [35.59, 96.81]

Secondary structure (DSSP, 8-state):
-PPP--------HHHHHHHHHHHHHHHHHHHHHHHHHHHHHHHH-----HHHHHHHHTT----S-----SHHHHS-------

Foldseek 3Di:
DDDDDDDDDDDDPVRVVVVVQVVQVVVVLVVVLVVVQVVCCVPPVDGDDPVNSCVVSVPDPPPDDDPPPDDVVVPDDPPPDD

=== Feature glossary ===
Reading guide. The protein is described through the following features:

Foldseek 3Di. A 3Di character summarizes, for each residue, the relative orientation of the Cα frame of its nearest spatial neighbor. Because it encodes fold topology rather than chemistry, 3Di alignments detect remote structural similarity that sequence alignment misses.

Contact-map, Ramachandran, and PAE plots. Plot images: a contact map (which residues are close in 3D, as an N×N binary image), a Ramachandran scatter (backbone torsion angles, revealing secondary-structure composition at a glance), and — for AlphaFold structures — a PAE heatmap (pairwise prediction confidence).

Radius of gyration, Cα contacts, bounding box. Radius of gyration (Rg) is the root-mean-square distance of Cα atoms from their centroid — a single number for overall size and compactness. A globular domain of N residues has Rg ≈ 2.2·N^0.38 Å; an extended or disordered chain has a much larger Rg. The Cα contact count is the number of residue pairs whose Cα atoms are within 8 Å and are more than four positions apart in sequence — a standard proxy for tertiary packing density. The bounding box is the smallest axis-aligned box enclosing all Cα atoms.

Secondary structure (8-state, DSSP). Eight-state secondary structure (DSSP): H is the canonical α-helix, G the tighter 3₁₀-helix, I the wider π-helix; E/B are β-structure, T and S are turns and bends, and '-' is everything else. DSSP derives these from the pattern of main-chain N–H···O=C hydrogen bonds, not from the sequence.

B-factor. B-factor (Debye–Waller factor) reflects atomic displacement in the crystal lattice. It is an experimental observable (units Å²), not a prediction; low values mean the atom is pinned down, high values mean it moves or is heterogeneous across the crystal.

pLDDT. pLDDT is the predicted lDDT-Cα score: AlphaFold's confidence that the local environment of each residue (all inter-atomic distances within 15 Å) is correctly placed. It is a per-residue number between 0 and 100, with higher meaning more reliable.

Nearest PDB structures. Nearest PDB neighbors are the top structural matches found by Foldseek when searching this structure against the entire Protein Data Bank. Each hit reports a TM-score (0 to 1; >0.5 almost always implies the same fold) and an E-value. These are *structural* homologs — they may share no detectable sequence similarity.

Solvent-accessible surface area. Accessible surface area quantifies burial. A residue with SASA near zero is packed into the hydrophobic core; one with SASA >100 Å² sits on the surface. Computed here via the Shrake–Rupley numerical algorithm with a 1.4 Å probe.

Rendered structure images. Structure images are PyMOL renders from six orthogonal camera directions. Cartoon representation draws helices as coils and strands as arrows; sticks shows the backbone as bonds; surface shows the solvent-excluded envelope. Rainbow coloring maps sequence position to hue (blue→red, N→C); chain coloring assigns a distinct color per polypeptide.

Backbone torsions (φ/ψ). φ (phi) and ψ (psi) are the two rotatable backbone dihedrals per residue: φ is the C(i-1)–N–Cα–C torsion, ψ is the N–Cα–C–N(i+1) torsion, both in degrees on (−180°, 180°]. α-helical residues cluster near (−60°, −45°); β-strand residues near (−120°, +130°). A Ramachandran plot is simply a scatter of (φ, ψ) for every residue.

Predicted aligned error. Predicted Aligned Error (PAE) is an AlphaFold confidence matrix: entry (i, j) is the expected error in the position of residue j, in ångströms, when the prediction is superimposed on the true structure at residue i. Low PAE within a block of residues means that block is internally rigid and well-predicted; high PAE between two blocks means their relative placement is uncertain even if each block individually is confident.

mmCIF coordinates. Structure coordinates are given as an mmCIF _atom_site loop: one row per atom with element, residue name, chain id, sequence number, and x/y/z position in Å. Only the four main-chain atoms per residue are included here; side chains are omitted to keep the record compact.

InterPro / GO / CATH / organism. Database cross-references. InterPro integrates a dozen domain/family signature databases into unified entries with residue-range hits. GO terms attach function/process/location labels with evidence codes. CATH codes position the fold in a four-level structural taxonomy. Organism is the NCBI-taxonomy species name.

Secondary structure (3-state, P-SEA). SS3 is a coarse helix/strand/coil call (letters a/b/c) made by the P-SEA algorithm from inter-Cα distances and dihedrals. It is less detailed than DSSP but needs only Cα positions.

Sequence. Sequence gives the chain of amino acids in standard one-letter code (A=alanine, C=cysteine, …, Y=tyrosine), read N→C. It is the only feature that is directly encoded by the gene; all structural features are derived from the folded form of this sequence.